Protein AF-A0A6N7AES0-F1 (afdb_monomer)

Sequence (160 aa):
MKKAITAFIFCLIVAVPGTGRAESKEESAYLRLVMDIFSNHIEAIELLTAKPGKYADNVVRHTNALANTAGLLDHAFPGDKNTSEKAVWPWRSEAEFNKRAHALQTATKELATTAQAWLDAHKQDPEHARRGHDRTAFMAALEHLKETCRACHGSARHWP

Secondary structure (DSSP, 8-state):
-PPP------------S-HHHHHHHHHHHHHHHHHHHHHHHHHHHHHHHTSTTTTHHHHHHHHHHHHHHHHGGGG----SS--SS----S-SSHHHHHHHHHHHHHHHHHHHHHHHHHHHHHHH-HHHHHTTGGGHHHHHHHHHHHHHHHHHHTT-TT--

Foldseek 3Di:
DDDDDDDDPPPPPPPDPDCLLVQLVVLQVVLLVLVVLLVVLLVVLVVQVVQFLPCLVVNLVSLVVNLVSLVVQLRSDSDPDDDVPPPVQVDDDPVRSVVLSVQLNVLSVQLNVLSVQLVVVCVVDVVVRSVPPSCPSNVVSSVSNVVSVCNRCPPVPPRD

Structure (mmCIF, N/CA/C/O backbone):
data_AF-A0A6N7AES0-F1
#
_entry.id   AF-A0A6N7AES0-F1
#
loop_
_atom_site.group_PDB
_atom_site.id
_atom_site.type_symbol
_atom_site.label_atom_id
_atom_site.label_alt_id
_atom_site.label_comp_id
_atom_site.label_asym_id
_atom_site.label_entity_id
_atom_site.label_seq_id
_atom_site.pdbx_PDB_ins_code
_atom_site.Cartn_x
_atom_site.Cartn_y
_atom_site.Cartn_z
_atom_site.occupancy
_atom_site.B_iso_or_equiv
_atom_site.auth_seq_id
_atom_site.auth_comp_id
_atom_site.auth_asym_id
_atom_site.auth_atom_id
_atom_site.pdbx_PDB_model_num
ATOM 1 N N . MET A 1 1 ? 44.816 -53.707 -0.159 1.00 43.59 1 MET A N 1
ATOM 2 C CA . MET A 1 1 ? 44.803 -52.982 -1.450 1.00 43.59 1 MET A CA 1
ATOM 3 C C . MET A 1 1 ? 43.830 -51.810 -1.337 1.00 43.59 1 MET A C 1
ATOM 5 O O . MET A 1 1 ? 42.635 -52.050 -1.249 1.00 43.59 1 MET A O 1
ATOM 9 N N . LYS A 1 2 ? 44.322 -50.568 -1.230 1.00 42.28 2 LYS A N 1
ATOM 10 C CA . LYS A 1 2 ? 43.491 -49.352 -1.123 1.00 42.28 2 LYS A CA 1
ATOM 11 C C . LYS A 1 2 ? 43.396 -48.712 -2.513 1.00 42.28 2 LYS A C 1
ATOM 13 O O . LYS A 1 2 ? 44.432 -48.394 -3.086 1.00 42.28 2 LYS A O 1
ATOM 18 N N . LYS A 1 3 ? 42.190 -48.580 -3.071 1.00 46.38 3 LYS A N 1
ATOM 19 C CA . LYS A 1 3 ? 41.957 -47.895 -4.354 1.00 46.38 3 LYS A CA 1
ATOM 20 C C . LYS A 1 3 ? 41.727 -46.407 -4.082 1.00 46.38 3 LYS A C 1
ATOM 22 O O . LYS A 1 3 ? 40.815 -46.063 -3.338 1.00 46.38 3 LYS A O 1
ATOM 27 N N . ALA A 1 4 ? 42.567 -45.554 -4.662 1.00 51.72 4 ALA A N 1
ATOM 28 C CA . ALA A 1 4 ? 42.357 -44.113 -4.705 1.00 51.72 4 ALA A CA 1
ATOM 29 C C . ALA A 1 4 ? 41.348 -43.798 -5.818 1.00 51.72 4 ALA A C 1
ATOM 31 O O . ALA A 1 4 ? 41.530 -44.231 -6.955 1.00 51.72 4 ALA A O 1
ATOM 32 N N . ILE A 1 5 ? 40.275 -43.086 -5.481 1.00 50.81 5 ILE A N 1
ATOM 33 C CA . ILE A 1 5 ? 39.307 -42.568 -6.449 1.00 50.81 5 ILE A CA 1
ATOM 34 C C . ILE A 1 5 ? 39.744 -41.143 -6.778 1.00 50.81 5 ILE A C 1
ATOM 36 O O . ILE A 1 5 ? 39.581 -40.226 -5.977 1.00 50.81 5 ILE A O 1
ATOM 40 N N . THR A 1 6 ? 40.350 -40.977 -7.948 1.00 54.16 6 THR A N 1
ATOM 41 C CA . THR A 1 6 ? 40.681 -39.675 -8.524 1.00 54.16 6 THR A CA 1
ATOM 42 C C . THR A 1 6 ? 39.406 -39.080 -9.113 1.00 54.16 6 THR A C 1
ATOM 44 O O . THR A 1 6 ? 38.946 -39.510 -10.168 1.00 54.16 6 THR A O 1
ATOM 47 N N . ALA A 1 7 ? 38.803 -38.115 -8.420 1.00 52.75 7 ALA A N 1
ATOM 48 C CA . ALA A 1 7 ? 37.678 -37.353 -8.945 1.00 52.75 7 ALA A CA 1
ATOM 49 C C . ALA A 1 7 ? 38.198 -36.268 -9.902 1.00 52.75 7 ALA A C 1
ATOM 51 O O . ALA A 1 7 ? 38.802 -35.285 -9.478 1.00 52.75 7 ALA A O 1
ATOM 52 N N . PHE A 1 8 ? 37.971 -36.462 -11.201 1.00 46.62 8 PHE A N 1
ATOM 53 C CA . PHE A 1 8 ? 38.113 -35.420 -12.215 1.00 46.62 8 PHE A CA 1
ATOM 54 C C . PHE A 1 8 ? 36.916 -34.469 -12.103 1.00 46.62 8 PHE A C 1
ATOM 56 O O . PHE A 1 8 ? 35.817 -34.785 -12.555 1.00 46.62 8 PHE A O 1
ATOM 63 N N . ILE A 1 9 ? 37.118 -33.307 -11.481 1.00 55.66 9 ILE A N 1
ATOM 64 C CA . ILE A 1 9 ? 36.143 -32.214 -11.515 1.00 55.66 9 ILE A CA 1
ATOM 65 C C . ILE A 1 9 ? 36.283 -31.530 -12.876 1.00 55.66 9 ILE A C 1
ATOM 67 O O . ILE A 1 9 ? 37.188 -30.733 -13.112 1.00 55.66 9 ILE A O 1
ATOM 71 N N . PHE A 1 10 ? 35.396 -31.901 -13.795 1.00 46.59 10 PHE A N 1
ATOM 72 C CA . PHE A 1 10 ? 35.227 -31.237 -15.080 1.00 46.59 10 PHE A CA 1
ATOM 73 C C . PHE A 1 10 ? 34.447 -29.936 -14.830 1.00 46.59 10 PHE A C 1
ATOM 75 O O . PHE A 1 10 ? 33.223 -29.948 -14.711 1.00 46.59 10 PHE A O 1
ATOM 82 N N . CYS A 1 11 ? 35.153 -28.810 -14.694 1.00 43.03 11 CYS A N 1
ATOM 83 C CA . CYS A 1 11 ? 34.536 -27.483 -14.730 1.00 43.03 11 CYS A CA 1
ATOM 84 C C . CYS A 1 11 ? 34.005 -27.227 -16.147 1.00 43.03 11 CYS A C 1
ATOM 86 O O . CYS A 1 11 ? 34.721 -26.728 -17.014 1.00 43.03 11 CYS A O 1
ATOM 88 N N . LEU A 1 12 ? 32.743 -27.587 -16.383 1.00 43.62 12 LEU A N 1
ATOM 89 C CA . LEU A 1 12 ? 31.983 -27.132 -17.540 1.00 43.62 12 LEU A CA 1
ATOM 90 C C . LEU A 1 12 ? 31.707 -25.633 -17.359 1.00 43.62 12 LEU A C 1
ATOM 92 O O . LEU A 1 12 ? 30.747 -25.228 -16.707 1.00 43.62 12 LEU A O 1
ATOM 96 N N . ILE A 1 13 ? 32.582 -24.802 -17.921 1.00 48.38 13 ILE A N 1
ATOM 97 C CA . ILE A 1 13 ? 32.305 -23.382 -18.132 1.00 48.38 13 ILE A CA 1
ATOM 98 C C . ILE A 1 13 ? 31.286 -23.314 -19.268 1.00 48.38 13 ILE A C 1
ATOM 100 O O . ILE A 1 13 ? 31.637 -23.344 -20.447 1.00 48.38 13 ILE A O 1
ATOM 104 N N . VAL A 1 14 ? 30.003 -23.271 -18.912 1.00 47.94 14 VAL A N 1
ATOM 105 C CA . VAL A 1 14 ? 28.939 -22.952 -19.861 1.00 47.94 14 VAL A CA 1
ATOM 106 C C . VAL A 1 14 ? 28.941 -21.437 -20.027 1.00 47.94 14 VAL A C 1
ATOM 108 O O . VAL A 1 14 ? 28.295 -20.706 -19.281 1.00 47.94 14 VAL A O 1
ATOM 111 N N . ALA A 1 15 ? 29.716 -20.949 -20.991 1.00 47.03 15 ALA A N 1
ATOM 112 C CA . ALA A 1 15 ? 29.531 -19.603 -21.508 1.00 47.03 15 ALA A CA 1
ATOM 113 C C . ALA A 1 15 ? 28.186 -19.585 -22.247 1.00 47.03 15 ALA A C 1
ATOM 115 O O . ALA A 1 15 ? 28.088 -20.112 -23.352 1.00 47.03 15 ALA A O 1
ATOM 116 N N . VAL A 1 16 ? 27.139 -19.046 -21.616 1.00 51.34 16 VAL A N 1
ATOM 117 C CA . VAL A 1 16 ? 25.833 -18.828 -22.254 1.00 51.34 16 VAL A CA 1
ATOM 118 C C . VAL A 1 16 ? 25.869 -17.456 -22.934 1.00 51.34 16 VAL A C 1
ATOM 120 O O . VAL A 1 16 ? 25.858 -16.440 -22.236 1.00 51.34 16 VAL A O 1
ATOM 123 N N . PRO A 1 17 ? 25.915 -17.366 -24.276 1.00 45.44 17 PRO A N 1
ATOM 124 C CA . PRO A 1 17 ? 25.770 -16.093 -24.953 1.00 45.44 17 PRO A CA 1
ATOM 125 C C . PRO A 1 17 ? 24.270 -15.795 -25.092 1.00 45.44 17 PRO A C 1
ATOM 127 O O . PRO A 1 17 ? 23.560 -16.510 -25.794 1.00 45.44 17 PRO A O 1
ATOM 130 N N . GLY A 1 18 ? 23.781 -14.740 -24.428 1.00 47.56 18 GLY A N 1
ATOM 131 C CA . GLY A 1 18 ? 22.453 -14.170 -24.713 1.00 47.56 18 GLY A CA 1
ATOM 132 C C . GLY A 1 18 ? 21.519 -13.899 -23.526 1.00 47.56 18 GLY A C 1
ATOM 133 O O . GLY A 1 18 ? 20.306 -13.999 -23.700 1.00 47.56 18 GLY A O 1
ATOM 134 N N . THR A 1 19 ? 22.021 -13.542 -22.340 1.00 51.53 19 THR A N 1
ATOM 135 C CA . THR A 1 19 ? 21.176 -13.380 -21.135 1.00 51.53 19 THR A CA 1
ATOM 136 C C . THR A 1 19 ? 20.270 -12.141 -21.152 1.00 51.53 19 THR A C 1
ATOM 138 O O . THR A 1 19 ? 19.179 -12.170 -20.592 1.00 51.53 19 THR A O 1
ATOM 141 N N . GLY A 1 20 ? 20.610 -11.098 -21.915 1.00 52.41 20 GLY A N 1
ATOM 142 C CA . GLY A 1 20 ? 19.893 -9.817 -21.847 1.00 52.41 20 GLY A CA 1
ATOM 143 C C . GLY A 1 20 ? 18.425 -9.804 -22.312 1.00 52.41 20 GLY A C 1
ATOM 144 O O . GLY A 1 20 ? 17.734 -8.828 -22.036 1.00 52.41 20 GLY A O 1
ATOM 145 N N . ARG A 1 21 ? 17.939 -10.831 -23.031 1.00 51.50 21 ARG A N 1
ATOM 146 C CA . ARG A 1 21 ? 16.518 -10.951 -23.442 1.00 51.50 21 ARG A CA 1
ATOM 147 C C . ARG A 1 21 ? 15.715 -11.883 -22.527 1.00 51.50 21 ARG A C 1
ATOM 149 O O . ARG A 1 21 ? 14.504 -11.708 -22.422 1.00 51.50 21 ARG A O 1
ATOM 156 N N . ALA A 1 22 ? 16.371 -12.848 -21.881 1.00 54.75 22 ALA A N 1
ATOM 157 C CA . ALA A 1 22 ? 15.750 -13.691 -20.859 1.00 54.75 22 ALA A CA 1
ATOM 158 C C . ALA A 1 22 ? 15.506 -12.880 -19.575 1.00 54.75 22 ALA A C 1
ATOM 160 O O . ALA A 1 22 ? 14.378 -12.863 -19.093 1.00 54.75 22 ALA A O 1
ATOM 161 N N . GLU A 1 23 ? 16.501 -12.091 -19.149 1.00 57.19 23 GLU A N 1
ATOM 162 C CA . GLU A 1 23 ? 16.436 -11.201 -17.976 1.00 57.19 23 GLU A CA 1
ATOM 163 C C . GLU A 1 23 ? 15.208 -10.268 -18.026 1.00 57.19 23 GLU A C 1
ATOM 165 O O . GLU A 1 23 ? 14.381 -10.285 -17.123 1.00 57.19 23 GLU A O 1
ATOM 170 N N . SER A 1 24 ? 14.972 -9.570 -19.147 1.00 68.50 24 SER A N 1
ATOM 171 C CA . SER A 1 24 ? 13.820 -8.647 -19.278 1.00 68.50 24 SER A CA 1
ATOM 172 C C . SER A 1 24 ? 12.437 -9.314 -19.159 1.00 68.50 24 SER A C 1
ATOM 174 O O . SER A 1 24 ? 11.461 -8.692 -18.727 1.00 68.50 24 SER A O 1
ATOM 176 N N . LYS A 1 25 ? 12.320 -10.593 -19.556 1.00 72.44 25 LYS A N 1
ATOM 177 C CA . LYS A 1 25 ? 11.064 -11.349 -19.425 1.00 72.44 25 LYS A CA 1
ATOM 178 C C . LYS A 1 25 ? 10.834 -11.776 -17.982 1.00 72.44 25 LYS A C 1
ATOM 180 O O . LYS A 1 25 ? 9.697 -11.736 -17.521 1.00 72.44 25 LYS A O 1
ATOM 185 N N . GLU A 1 26 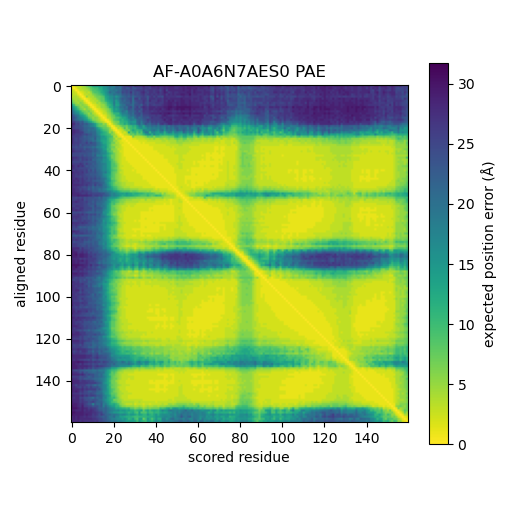? 11.900 -12.171 -17.296 1.00 81.06 26 GLU A N 1
ATOM 186 C CA . GLU A 1 26 ? 11.867 -12.536 -15.882 1.00 81.06 26 GLU A CA 1
ATOM 187 C C . GLU A 1 26 ? 11.540 -11.318 -15.014 1.00 81.06 26 GLU A C 1
ATOM 189 O O . GLU A 1 26 ? 10.653 -11.409 -14.172 1.00 81.06 26 GLU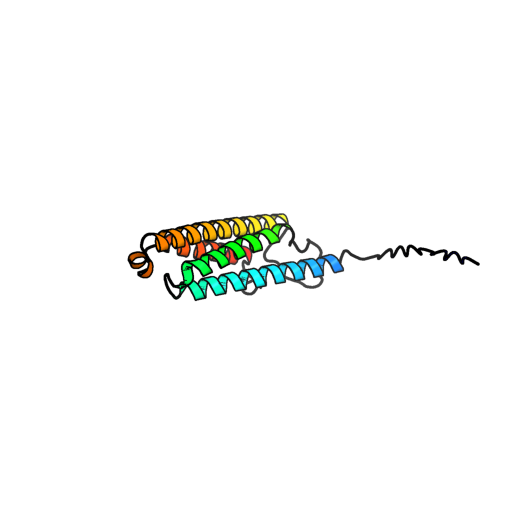 A O 1
ATOM 194 N N . GLU A 1 27 ? 12.136 -10.156 -15.289 1.00 82.31 27 GLU A N 1
ATOM 195 C CA . GLU A 1 27 ? 11.834 -8.895 -14.595 1.00 82.31 27 GLU A CA 1
ATOM 196 C C . GLU A 1 27 ? 10.379 -8.452 -14.815 1.00 82.31 27 GLU A C 1
ATOM 198 O O . GLU A 1 27 ? 9.678 -8.095 -13.869 1.00 82.31 27 GLU A O 1
ATOM 203 N N . SER A 1 28 ? 9.879 -8.541 -16.053 1.00 82.44 28 SER A N 1
ATOM 204 C CA . SER A 1 28 ? 8.476 -8.225 -16.361 1.00 82.44 28 SER A CA 1
ATOM 205 C C . SER A 1 28 ? 7.502 -9.175 -15.656 1.00 82.44 28 SER A C 1
ATOM 207 O O . SER A 1 28 ? 6.460 -8.742 -15.162 1.00 82.44 28 SER A O 1
ATOM 209 N N . ALA A 1 29 ? 7.816 -10.474 -15.618 1.00 84.31 29 ALA A N 1
ATOM 210 C CA . ALA A 1 29 ? 7.014 -11.467 -14.910 1.00 84.31 29 ALA A CA 1
ATOM 211 C C . ALA A 1 29 ? 7.059 -11.249 -13.391 1.00 84.31 29 ALA A C 1
ATOM 213 O O . ALA A 1 29 ? 6.027 -11.345 -12.728 1.00 84.31 29 ALA A O 1
ATOM 214 N N . TYR A 1 30 ? 8.229 -10.902 -12.856 1.00 87.44 30 TYR A N 1
ATOM 215 C CA . TYR A 1 30 ? 8.416 -10.566 -11.452 1.00 87.44 30 TYR A CA 1
ATOM 216 C C . TYR A 1 30 ? 7.596 -9.336 -11.055 1.00 87.44 30 TYR A C 1
ATOM 218 O O . TYR A 1 30 ? 6.848 -9.393 -10.082 1.00 87.44 30 TYR A O 1
ATOM 226 N N . LEU A 1 31 ? 7.648 -8.258 -11.843 1.00 87.94 31 LEU A N 1
ATOM 227 C CA . LEU A 1 31 ? 6.846 -7.062 -11.592 1.00 87.94 31 LEU A CA 1
ATOM 228 C C . LEU A 1 31 ? 5.343 -7.374 -11.587 1.00 87.94 31 LEU A C 1
ATOM 230 O O . LEU A 1 31 ? 4.637 -6.921 -10.689 1.00 87.94 31 LEU A O 1
ATOM 234 N N . ARG A 1 32 ? 4.849 -8.182 -12.538 1.00 87.38 32 ARG A N 1
ATOM 235 C CA . ARG A 1 32 ? 3.439 -8.619 -12.549 1.00 87.38 32 ARG A CA 1
ATOM 236 C C . ARG A 1 32 ? 3.073 -9.390 -11.283 1.00 87.38 32 ARG A C 1
ATOM 238 O O . ARG A 1 32 ? 2.069 -9.073 -10.666 1.00 87.38 32 ARG A O 1
ATOM 245 N N . LEU A 1 33 ? 3.917 -10.330 -10.852 1.00 91.38 33 LEU A N 1
ATOM 246 C CA . LEU A 1 33 ? 3.697 -11.082 -9.614 1.00 91.38 33 LEU A CA 1
ATOM 247 C C . LEU A 1 33 ? 3.614 -10.154 -8.390 1.00 91.38 33 LEU A C 1
ATOM 249 O O . LEU A 1 33 ? 2.740 -10.324 -7.541 1.00 91.38 33 LEU A O 1
ATOM 253 N N . VAL A 1 34 ? 4.516 -9.172 -8.295 1.00 92.69 34 VAL A N 1
ATOM 254 C CA . VAL A 1 34 ? 4.510 -8.182 -7.208 1.00 92.69 34 VAL A CA 1
ATOM 255 C C . VAL A 1 34 ? 3.205 -7.382 -7.218 1.00 92.69 34 VAL A C 1
ATOM 257 O O . VAL A 1 34 ? 2.589 -7.228 -6.163 1.00 92.69 34 VAL A O 1
ATOM 260 N N . MET A 1 35 ? 2.756 -6.921 -8.389 1.00 90.94 35 MET A N 1
ATOM 261 C CA . MET A 1 35 ? 1.510 -6.158 -8.522 1.00 90.94 35 MET A CA 1
ATOM 262 C C . MET A 1 35 ? 0.257 -7.000 -8.246 1.00 90.94 35 MET A C 1
ATOM 264 O O . MET A 1 35 ? -0.639 -6.525 -7.551 1.00 90.94 35 MET A O 1
ATOM 268 N N . ASP A 1 36 ? 0.224 -8.271 -8.651 1.00 92.00 36 ASP A N 1
ATOM 269 C CA . ASP A 1 36 ? -0.873 -9.191 -8.324 1.00 92.00 36 ASP A CA 1
ATOM 270 C C . ASP A 1 36 ? -1.004 -9.380 -6.801 1.00 92.00 36 ASP A C 1
ATOM 272 O O . ASP A 1 36 ? -2.096 -9.302 -6.234 1.00 92.00 36 ASP A O 1
ATOM 276 N N . ILE A 1 37 ? 0.117 -9.590 -6.098 1.00 95.25 37 ILE A N 1
ATOM 277 C CA . ILE A 1 37 ? 0.138 -9.683 -4.627 1.00 95.25 37 ILE A CA 1
ATOM 278 C C . ILE A 1 37 ? -0.348 -8.369 -4.002 1.00 95.25 37 ILE A C 1
ATOM 280 O O . ILE A 1 37 ? -1.145 -8.382 -3.059 1.00 95.25 37 ILE A O 1
ATOM 284 N N . PHE A 1 38 ? 0.109 -7.239 -4.539 1.00 94.56 38 PHE A N 1
ATOM 285 C CA . PHE A 1 38 ? -0.279 -5.908 -4.087 1.00 94.56 38 PHE A CA 1
ATOM 286 C C . PHE A 1 38 ? -1.793 -5.681 -4.211 1.00 94.56 38 PHE A C 1
ATOM 288 O O . PHE A 1 38 ? -2.449 -5.278 -3.248 1.00 94.56 38 PHE A O 1
ATOM 295 N N . SER A 1 39 ? -2.358 -6.003 -5.375 1.00 93.56 39 SER A N 1
ATOM 296 C CA . SER A 1 39 ? -3.784 -5.879 -5.682 1.00 93.56 39 SER A CA 1
ATOM 297 C C . SER A 1 39 ? -4.644 -6.740 -4.753 1.00 93.56 39 SER A C 1
ATOM 299 O O . SER A 1 39 ? -5.582 -6.239 -4.130 1.00 93.56 39 SER A O 1
ATOM 301 N N . ASN A 1 40 ? -4.246 -7.998 -4.532 1.00 96.31 40 ASN A N 1
ATOM 302 C CA . ASN A 1 40 ? -4.937 -8.911 -3.617 1.00 96.31 40 ASN A CA 1
ATOM 303 C C . ASN A 1 40 ? -4.997 -8.375 -2.174 1.00 96.31 40 ASN A C 1
ATOM 305 O O . ASN A 1 40 ? -5.984 -8.573 -1.462 1.00 96.31 40 ASN A O 1
ATOM 309 N N . HIS A 1 41 ? -3.947 -7.689 -1.711 1.00 97.81 41 HIS A N 1
ATOM 310 C CA . HIS A 1 41 ? -3.963 -7.048 -0.396 1.00 97.81 41 HIS A CA 1
ATOM 311 C C . HIS A 1 41 ? -4.917 -5.852 -0.334 1.00 97.81 41 HIS A C 1
ATOM 313 O O . HIS A 1 41 ? -5.600 -5.698 0.680 1.00 97.81 41 HIS A O 1
ATOM 319 N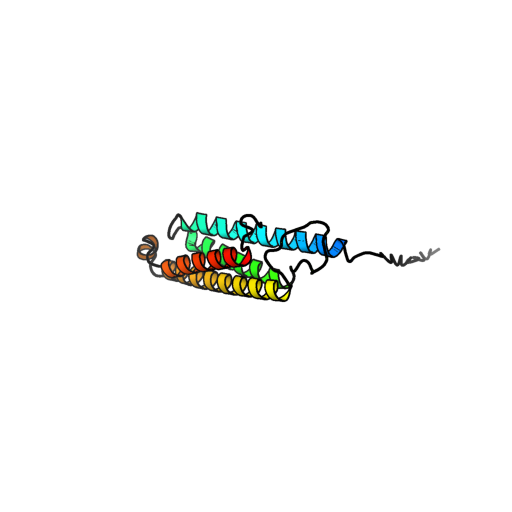 N . ILE A 1 42 ? -5.016 -5.043 -1.394 1.00 96.44 42 ILE A N 1
ATOM 320 C CA . ILE A 1 42 ? -6.002 -3.954 -1.464 1.00 96.44 42 ILE A CA 1
ATOM 321 C C . ILE A 1 42 ? -7.426 -4.513 -1.425 1.00 96.44 42 ILE A C 1
ATOM 323 O O . ILE A 1 42 ? -8.219 -4.060 -0.601 1.00 96.44 42 ILE A O 1
ATOM 327 N N . GLU A 1 43 ? -7.738 -5.521 -2.243 1.00 95.94 43 GLU A N 1
ATOM 328 C CA . GLU A 1 43 ? -9.066 -6.149 -2.262 1.00 95.94 43 GLU A CA 1
ATOM 329 C C . GLU A 1 43 ? -9.439 -6.698 -0.875 1.00 95.94 43 GLU A C 1
ATOM 331 O O . GLU A 1 43 ? -10.528 -6.439 -0.356 1.00 95.94 43 GLU A O 1
ATOM 336 N N . ALA A 1 44 ? -8.504 -7.388 -0.211 1.00 97.12 44 ALA A N 1
ATOM 337 C CA . ALA A 1 44 ? -8.709 -7.864 1.153 1.00 97.12 44 ALA A CA 1
ATOM 338 C C . ALA A 1 44 ? -9.003 -6.711 2.128 1.00 97.12 44 ALA A C 1
ATOM 340 O O . ALA A 1 44 ? -9.927 -6.810 2.936 1.00 97.12 44 ALA A O 1
ATOM 341 N N . ILE A 1 45 ? -8.268 -5.598 2.051 1.00 97.00 45 ILE A N 1
ATOM 342 C CA . ILE A 1 45 ? -8.511 -4.415 2.891 1.00 97.00 45 ILE A CA 1
ATOM 343 C C . ILE A 1 45 ? -9.916 -3.848 2.645 1.00 97.00 45 ILE A C 1
ATOM 345 O O . ILE A 1 45 ? -10.637 -3.554 3.603 1.00 97.00 45 ILE A O 1
ATOM 349 N N . GLU A 1 46 ? -10.350 -3.726 1.393 1.00 95.06 46 GLU A N 1
ATOM 350 C CA . GLU A 1 46 ? -11.694 -3.242 1.053 1.00 95.06 46 GLU A CA 1
ATOM 351 C C . GLU A 1 46 ? -12.791 -4.152 1.623 1.00 95.06 46 GLU A C 1
ATOM 353 O O . GLU A 1 46 ? -13.729 -3.681 2.274 1.00 95.06 46 GLU A O 1
ATOM 358 N N . LEU A 1 47 ? -12.636 -5.469 1.477 1.00 95.25 47 LEU A N 1
ATOM 359 C CA . LEU A 1 47 ? -13.572 -6.450 2.029 1.00 95.25 47 LEU A CA 1
ATOM 360 C C . LEU A 1 47 ? -13.635 -6.398 3.562 1.00 95.25 47 LEU A C 1
ATOM 362 O O . LEU A 1 47 ? -14.718 -6.454 4.153 1.00 95.25 47 LEU A O 1
ATOM 366 N N . LEU A 1 48 ? -12.488 -6.278 4.231 1.00 94.00 48 LEU A N 1
ATOM 367 C CA . LEU A 1 48 ? -12.415 -6.243 5.694 1.00 94.00 48 LEU A CA 1
ATOM 368 C C . LEU A 1 48 ? -12.971 -4.933 6.260 1.00 94.00 48 LEU A C 1
ATOM 370 O O . LEU A 1 48 ? -13.608 -4.930 7.316 1.00 94.00 48 LEU A O 1
ATOM 374 N N . THR A 1 49 ? -12.798 -3.827 5.540 1.00 92.19 49 THR A N 1
ATOM 375 C CA . THR A 1 49 ? -13.307 -2.510 5.942 1.00 92.19 49 THR A CA 1
ATOM 376 C C . THR A 1 49 ? -14.810 -2.357 5.706 1.00 92.19 49 THR A C 1
ATOM 378 O O . THR A 1 49 ? -15.434 -1.493 6.325 1.00 92.19 49 THR A O 1
ATOM 381 N N . ALA A 1 50 ? -15.452 -3.244 4.940 1.00 90.00 50 ALA A N 1
ATOM 382 C CA . ALA A 1 50 ? -16.912 -3.294 4.836 1.00 90.00 50 ALA A CA 1
ATOM 383 C C . ALA A 1 50 ? -17.612 -3.626 6.172 1.00 90.00 50 ALA A C 1
ATOM 385 O O . ALA A 1 50 ? -18.789 -3.310 6.345 1.00 90.00 50 ALA A O 1
ATOM 386 N N . LYS A 1 51 ? -16.908 -4.237 7.139 1.00 85.62 51 LYS A N 1
ATOM 387 C CA . LYS A 1 51 ? -17.421 -4.510 8.495 1.00 85.62 51 LYS A CA 1
ATOM 388 C C . LYS A 1 51 ? -16.613 -3.718 9.528 1.00 85.62 51 LYS A C 1
ATOM 390 O O . LYS A 1 51 ? -15.574 -4.210 9.973 1.00 85.62 51 LYS A O 1
ATOM 395 N N . PRO A 1 52 ? -17.068 -2.511 9.924 1.00 78.50 52 PRO A N 1
ATOM 396 C CA . PRO A 1 52 ? -16.328 -1.649 10.839 1.00 78.50 52 PRO A CA 1
ATOM 397 C C . PRO A 1 52 ? -15.916 -2.386 12.117 1.00 78.50 52 PRO A C 1
ATOM 399 O O . PRO A 1 52 ? -16.733 -3.033 12.770 1.00 78.50 52 PRO A O 1
ATOM 402 N N . GLY A 1 53 ? -14.625 -2.328 12.441 1.00 73.31 53 GLY A N 1
ATOM 403 C CA . GLY A 1 53 ? -14.071 -2.780 13.716 1.00 73.31 53 GLY A CA 1
ATOM 404 C C . GLY A 1 53 ? -13.899 -4.280 13.913 1.00 73.31 53 GLY A C 1
ATOM 405 O O . GLY A 1 53 ? -12.982 -4.705 14.610 1.00 73.31 53 GLY A O 1
ATOM 406 N N . LYS A 1 54 ? -14.702 -5.106 13.236 1.00 85.88 54 LYS A N 1
ATOM 407 C CA . LYS A 1 54 ? -14.632 -6.569 13.370 1.00 85.88 54 LYS A CA 1
ATOM 408 C C . LYS A 1 54 ? -13.262 -7.139 12.987 1.00 85.88 54 LYS A C 1
ATOM 410 O O . LYS A 1 54 ? -12.837 -8.139 13.558 1.00 85.88 54 LYS A O 1
ATOM 415 N N . TYR A 1 55 ? -12.597 -6.517 12.017 1.00 90.56 55 TYR A N 1
ATOM 416 C CA . TYR A 1 55 ? -11.372 -7.033 11.413 1.00 90.56 55 TYR A CA 1
ATOM 417 C C . TYR A 1 55 ? -10.203 -6.041 11.454 1.00 90.56 55 TYR A C 1
ATOM 419 O O . TYR A 1 55 ? -9.325 -6.105 10.598 1.00 90.56 55 TYR A O 1
ATOM 427 N N . ALA A 1 56 ? -10.178 -5.121 12.425 1.00 90.44 56 ALA A N 1
ATOM 428 C CA . ALA A 1 56 ? -9.130 -4.097 12.510 1.00 90.44 56 ALA A CA 1
ATOM 429 C C . ALA A 1 56 ? -7.707 -4.700 12.567 1.00 90.44 56 ALA A C 1
ATOM 431 O O . ALA A 1 56 ? -6.817 -4.218 11.873 1.00 90.44 56 ALA A O 1
ATOM 432 N N . ASP A 1 57 ? -7.501 -5.805 13.299 1.00 94.69 57 ASP A N 1
ATOM 433 C CA . ASP A 1 57 ? -6.201 -6.504 13.345 1.00 94.69 57 ASP A CA 1
ATOM 434 C C . ASP A 1 57 ? -5.793 -7.062 11.970 1.00 94.69 57 ASP A C 1
ATOM 436 O O . ASP A 1 57 ? -4.660 -6.882 11.527 1.00 94.69 57 ASP A O 1
ATOM 440 N N . ASN A 1 58 ? -6.729 -7.685 11.245 1.00 96.88 58 ASN A N 1
ATOM 441 C CA . ASN A 1 58 ? -6.471 -8.181 9.893 1.00 96.88 58 ASN A CA 1
ATOM 442 C C . ASN A 1 58 ? -6.157 -7.038 8.923 1.00 96.88 58 ASN A C 1
ATOM 444 O O . ASN A 1 58 ? -5.261 -7.192 8.097 1.00 96.88 58 ASN A O 1
ATOM 448 N N . VAL A 1 59 ? -6.851 -5.898 9.032 1.00 96.50 59 VAL A N 1
ATOM 449 C CA . VAL A 1 59 ? -6.548 -4.715 8.212 1.00 96.50 59 VAL A CA 1
ATOM 450 C C . VAL A 1 59 ? -5.101 -4.280 8.433 1.00 96.50 59 VAL A C 1
ATOM 452 O O . VAL A 1 59 ? -4.378 -4.152 7.452 1.00 96.50 59 VAL A O 1
ATOM 455 N N . VAL A 1 60 ? -4.640 -4.172 9.686 1.00 97.69 60 VAL A N 1
ATOM 456 C CA . VAL A 1 60 ? -3.238 -3.832 9.999 1.00 97.69 60 VAL A CA 1
ATOM 457 C C . VAL A 1 60 ? -2.250 -4.821 9.371 1.00 97.69 60 VAL A C 1
ATOM 459 O O . VAL A 1 60 ? -1.246 -4.418 8.780 1.00 97.69 60 VAL A O 1
ATOM 462 N N . ARG A 1 61 ? -2.526 -6.128 9.454 1.00 98.38 61 ARG A N 1
ATOM 463 C CA . ARG A 1 61 ? -1.667 -7.150 8.828 1.00 98.38 61 ARG A CA 1
ATOM 464 C C . ARG A 1 61 ? -1.571 -6.958 7.317 1.00 98.38 61 ARG A C 1
ATOM 466 O O . ARG A 1 61 ? -0.471 -7.021 6.774 1.00 98.38 61 ARG A O 1
ATOM 473 N N . HIS A 1 62 ? -2.694 -6.694 6.651 1.00 98.44 62 HIS A N 1
ATOM 474 C CA . HIS A 1 62 ? -2.715 -6.474 5.208 1.00 98.44 62 HIS A CA 1
ATOM 475 C C . HIS A 1 62 ? -2.036 -5.166 4.801 1.00 98.44 62 HIS A C 1
ATOM 477 O O . HIS A 1 62 ? -1.304 -5.163 3.818 1.00 98.44 62 HIS A O 1
ATOM 483 N N . THR A 1 63 ? -2.196 -4.079 5.556 1.00 98.44 63 THR A N 1
ATOM 484 C CA . THR A 1 63 ? -1.509 -2.815 5.250 1.00 98.44 63 THR A CA 1
ATOM 485 C C . THR A 1 63 ? 0.001 -2.917 5.447 1.00 98.44 63 THR A C 1
ATOM 487 O O . THR A 1 63 ? 0.758 -2.380 4.644 1.00 98.44 63 THR A O 1
ATOM 490 N N . ASN A 1 64 ? 0.458 -3.661 6.461 1.00 98.31 64 ASN A N 1
ATOM 491 C CA . ASN A 1 64 ? 1.883 -3.941 6.654 1.00 98.31 64 ASN A CA 1
ATOM 492 C C . ASN A 1 64 ? 2.445 -4.815 5.526 1.00 98.31 64 ASN A C 1
ATOM 494 O O . ASN A 1 64 ? 3.529 -4.539 5.014 1.00 98.31 64 ASN A O 1
ATOM 498 N N . ALA A 1 65 ? 1.705 -5.849 5.114 1.00 98.12 65 ALA A N 1
ATOM 499 C CA . ALA A 1 65 ? 2.087 -6.679 3.977 1.00 98.12 65 ALA A CA 1
ATOM 500 C C . ALA A 1 65 ? 2.184 -5.843 2.693 1.00 98.12 65 ALA A C 1
ATOM 502 O O . ALA A 1 65 ? 3.187 -5.922 1.994 1.00 98.12 65 ALA A O 1
ATOM 503 N N . LEU A 1 66 ? 1.214 -4.960 2.451 1.00 97.38 66 LEU A N 1
ATOM 504 C CA . LEU A 1 66 ? 1.203 -4.049 1.312 1.00 97.38 66 LEU A CA 1
ATOM 505 C C . LEU A 1 66 ? 2.419 -3.107 1.292 1.00 97.38 66 LEU A C 1
ATOM 507 O O . LEU A 1 66 ? 3.037 -2.929 0.245 1.00 97.38 66 LEU A O 1
ATOM 511 N N . ALA A 1 67 ? 2.796 -2.542 2.444 1.00 97.38 67 ALA A N 1
ATOM 512 C CA . ALA A 1 67 ? 3.990 -1.704 2.567 1.00 97.38 67 ALA A CA 1
ATOM 513 C C . ALA A 1 67 ? 5.284 -2.485 2.272 1.00 97.38 67 ALA A C 1
ATOM 515 O O . ALA A 1 67 ? 6.173 -1.969 1.593 1.00 97.38 67 ALA A O 1
ATOM 516 N N . ASN A 1 68 ? 5.373 -3.742 2.718 1.00 96.31 68 ASN A N 1
ATOM 517 C CA . ASN A 1 68 ? 6.500 -4.618 2.389 1.00 96.31 68 ASN A CA 1
ATOM 518 C C . ASN A 1 68 ? 6.533 -4.960 0.892 1.00 96.31 68 ASN A C 1
ATOM 520 O O . ASN A 1 68 ? 7.595 -4.889 0.278 1.00 96.31 68 ASN A O 1
ATOM 524 N N . THR A 1 69 ? 5.382 -5.271 0.288 1.00 95.94 69 THR A N 1
ATOM 525 C CA . THR A 1 69 ? 5.265 -5.539 -1.153 1.00 95.94 69 THR A CA 1
ATOM 526 C C . THR A 1 69 ? 5.663 -4.319 -1.984 1.00 95.94 69 THR A C 1
ATOM 528 O O . THR A 1 69 ? 6.392 -4.471 -2.958 1.00 95.94 69 THR A O 1
ATOM 531 N N . ALA A 1 70 ? 5.276 -3.102 -1.580 1.00 95.44 70 ALA A N 1
ATOM 532 C CA . ALA A 1 70 ? 5.711 -1.868 -2.246 1.00 95.44 70 ALA A CA 1
ATOM 533 C C . ALA A 1 70 ? 7.240 -1.696 -2.233 1.00 95.44 70 ALA A C 1
ATOM 535 O O . ALA A 1 70 ? 7.816 -1.154 -3.177 1.00 95.44 70 ALA A O 1
ATOM 536 N N . GLY A 1 71 ? 7.907 -2.162 -1.173 1.00 93.81 71 GLY A N 1
ATOM 537 C CA . GLY A 1 71 ? 9.368 -2.160 -1.071 1.00 93.81 71 GLY A CA 1
ATOM 538 C C . GLY A 1 71 ? 10.059 -3.056 -2.104 1.00 93.81 71 GLY A C 1
ATOM 539 O O . GLY A 1 71 ? 11.199 -2.797 -2.467 1.00 93.81 71 GLY A O 1
ATOM 540 N N . LEU A 1 72 ? 9.371 -4.068 -2.644 1.00 93.69 72 LEU A N 1
ATOM 541 C CA . LEU A 1 72 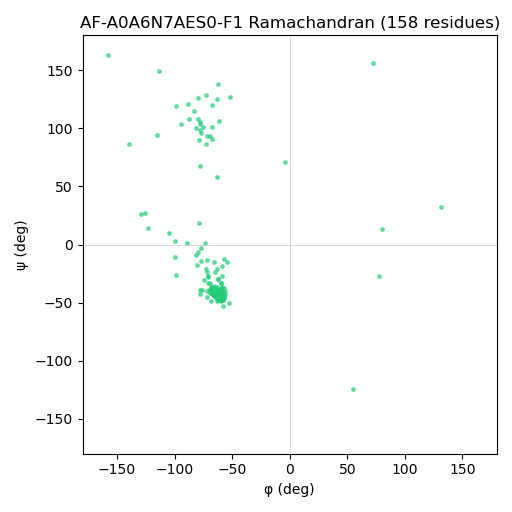? 9.930 -4.952 -3.675 1.00 93.69 72 LEU A CA 1
ATOM 542 C C . LEU A 1 72 ? 10.077 -4.269 -5.044 1.00 93.69 72 LEU A C 1
ATOM 544 O O . LEU A 1 72 ? 10.750 -4.809 -5.923 1.00 93.69 72 LEU A O 1
ATOM 548 N N . LEU A 1 73 ? 9.461 -3.097 -5.232 1.00 90.44 73 LEU A N 1
ATOM 549 C CA . LEU A 1 73 ? 9.478 -2.373 -6.502 1.00 90.44 73 LEU A CA 1
ATOM 550 C C . LEU A 1 73 ? 10.833 -1.733 -6.822 1.00 90.44 73 LEU A C 1
ATOM 552 O O . LEU A 1 73 ? 11.107 -1.518 -7.998 1.00 90.44 73 LEU A O 1
ATOM 556 N N . ASP A 1 74 ? 11.700 -1.502 -5.831 1.00 84.44 74 ASP A N 1
ATOM 557 C CA . ASP A 1 74 ? 13.021 -0.870 -6.023 1.00 84.44 74 ASP A CA 1
ATOM 558 C C . ASP A 1 74 ? 13.936 -1.646 -6.992 1.00 84.44 74 ASP A C 1
ATOM 560 O O . ASP A 1 74 ? 14.898 -1.099 -7.529 1.00 84.44 74 ASP A O 1
ATOM 564 N N . HIS A 1 75 ? 13.637 -2.926 -7.232 1.00 79.31 75 HIS A N 1
ATOM 565 C CA . HIS A 1 75 ? 14.404 -3.816 -8.108 1.00 79.31 75 HIS A CA 1
ATOM 566 C C . HIS A 1 75 ? 13.556 -4.429 -9.230 1.00 79.31 75 HIS A C 1
ATOM 568 O O . HIS A 1 75 ? 13.967 -5.405 -9.848 1.00 79.31 75 HIS A O 1
ATOM 574 N N . ALA A 1 76 ? 12.355 -3.895 -9.471 1.00 83.12 76 ALA A N 1
ATOM 575 C CA . ALA A 1 76 ? 11.376 -4.495 -10.377 1.00 83.12 76 ALA A CA 1
ATOM 576 C C . ALA A 1 76 ? 11.246 -3.764 -11.724 1.00 83.12 76 ALA A C 1
ATOM 578 O O . ALA A 1 76 ? 10.317 -4.049 -12.479 1.00 83.12 76 ALA A O 1
ATOM 579 N N . PHE A 1 77 ? 12.132 -2.811 -12.033 1.00 85.06 77 PHE A N 1
ATOM 580 C CA . PHE A 1 77 ? 12.099 -2.123 -13.320 1.00 85.06 77 PHE A CA 1
ATOM 581 C C . PHE A 1 77 ? 12.465 -3.101 -14.455 1.00 85.06 77 PHE A C 1
ATOM 583 O O . PHE A 1 77 ? 13.580 -3.613 -14.457 1.00 85.06 77 PHE A O 1
ATOM 590 N N . PRO A 1 78 ? 11.585 -3.339 -15.447 1.00 75.44 78 PRO A N 1
ATOM 591 C CA . PRO A 1 78 ? 11.790 -4.365 -16.479 1.00 75.44 78 PRO A CA 1
ATOM 592 C C . PRO A 1 78 ? 12.767 -3.970 -17.609 1.00 75.44 78 PRO A C 1
ATOM 594 O O . PRO A 1 78 ? 12.749 -4.561 -18.692 1.00 75.44 78 PRO A O 1
ATOM 597 N N . GLY A 1 79 ? 13.604 -2.953 -17.374 1.00 69.50 79 GLY A N 1
ATOM 598 C CA . GLY A 1 79 ? 14.575 -2.416 -18.326 1.00 69.50 79 GLY A CA 1
ATOM 599 C C . GLY A 1 79 ? 13.972 -1.598 -19.483 1.00 69.50 79 GLY A C 1
ATOM 600 O O . GLY A 1 79 ? 12.837 -1.794 -19.907 1.00 69.50 79 GLY A O 1
ATOM 601 N N . ASP A 1 80 ? 14.779 -0.710 -20.077 1.00 60.53 80 ASP A N 1
ATOM 602 C CA . ASP A 1 80 ? 14.432 0.086 -21.280 1.00 60.53 80 ASP A CA 1
ATOM 603 C C . ASP A 1 80 ? 14.421 -0.743 -22.584 1.00 60.53 80 ASP A C 1
ATOM 605 O O . ASP A 1 80 ? 14.248 -0.231 -23.697 1.00 60.53 80 ASP A O 1
ATOM 609 N N . LYS A 1 81 ? 14.685 -2.049 -22.489 1.00 53.44 81 LYS A N 1
ATOM 610 C CA . LYS A 1 81 ? 14.977 -2.878 -23.654 1.00 53.44 81 LYS A CA 1
ATOM 611 C C . LYS A 1 81 ? 13.680 -3.274 -24.327 1.00 53.44 81 LYS A C 1
ATOM 613 O O . LYS A 1 81 ? 13.058 -4.225 -23.885 1.00 53.44 81 LYS A O 1
ATOM 618 N N . ASN A 1 82 ? 13.353 -2.568 -25.412 1.00 49.66 82 ASN A N 1
ATOM 619 C CA . ASN A 1 82 ? 12.565 -2.979 -26.585 1.00 49.66 82 ASN A CA 1
ATOM 620 C C . ASN A 1 82 ? 12.141 -4.465 -26.559 1.00 49.66 82 ASN A C 1
ATOM 622 O O . ASN A 1 82 ? 12.649 -5.306 -27.311 1.00 49.66 82 ASN A O 1
ATOM 626 N N . THR A 1 83 ? 11.216 -4.819 -25.670 1.00 52.66 83 THR A N 1
ATOM 627 C CA . THR A 1 83 ? 10.612 -6.133 -25.693 1.00 52.66 83 THR A CA 1
ATOM 628 C C . THR A 1 83 ? 9.695 -6.085 -26.905 1.00 52.66 83 THR A C 1
ATOM 630 O O . THR A 1 83 ? 8.925 -5.155 -27.123 1.00 52.66 83 THR A O 1
ATOM 633 N N . SER A 1 84 ? 9.820 -7.072 -27.786 1.00 51.03 84 SER A N 1
ATOM 634 C CA . SER A 1 84 ? 8.923 -7.227 -28.938 1.00 51.03 84 SER A CA 1
ATOM 635 C C . SER A 1 84 ? 7.446 -7.341 -28.521 1.00 51.03 84 SER A C 1
ATOM 637 O O . SER A 1 84 ? 6.552 -7.249 -29.359 1.00 51.03 84 SER A O 1
ATOM 639 N N . GLU A 1 85 ? 7.193 -7.546 -27.228 1.00 52.38 85 GLU A N 1
ATOM 640 C CA . GLU A 1 85 ? 5.923 -7.275 -26.577 1.00 52.38 85 GLU A CA 1
ATOM 641 C C . GLU A 1 85 ? 5.823 -5.767 -26.342 1.00 52.38 85 GLU A C 1
ATOM 643 O O . GLU A 1 85 ? 6.472 -5.236 -25.451 1.00 52.38 85 GLU A O 1
ATOM 648 N N . LYS A 1 86 ? 4.996 -5.071 -27.130 1.00 50.09 86 LYS A N 1
ATOM 649 C CA . LYS A 1 86 ? 4.570 -3.687 -26.867 1.00 50.09 86 LYS A CA 1
ATOM 650 C C . LYS A 1 86 ? 3.756 -3.607 -25.561 1.00 50.09 86 LYS A C 1
ATOM 652 O O . LYS A 1 86 ? 2.590 -3.220 -25.580 1.00 50.09 86 LYS A O 1
ATOM 657 N N . ALA A 1 87 ? 4.327 -4.022 -24.436 1.00 57.22 87 ALA A N 1
ATOM 658 C CA . ALA A 1 87 ? 3.815 -3.705 -23.123 1.00 57.22 87 ALA A CA 1
ATOM 659 C C . ALA A 1 87 ? 3.874 -2.182 -23.016 1.00 57.22 87 ALA A C 1
ATOM 661 O O . ALA A 1 87 ? 4.949 -1.585 -22.969 1.00 57.22 87 ALA A O 1
ATOM 662 N N . VAL A 1 88 ? 2.708 -1.545 -23.098 1.00 68.25 88 VAL A N 1
ATOM 663 C CA . VAL A 1 88 ? 2.589 -0.109 -22.869 1.00 68.25 88 VAL A CA 1
ATOM 664 C C . VAL A 1 88 ? 2.756 0.087 -21.371 1.00 68.25 88 VAL A C 1
ATOM 666 O O . VAL A 1 88 ? 1.784 0.067 -20.619 1.00 68.25 88 VAL A O 1
ATOM 669 N N . TRP A 1 89 ? 4.009 0.208 -20.942 1.00 77.00 89 TRP A N 1
ATOM 670 C CA . TRP A 1 89 ? 4.328 0.606 -19.585 1.00 77.00 89 TRP A CA 1
ATOM 671 C C . TRP A 1 89 ? 3.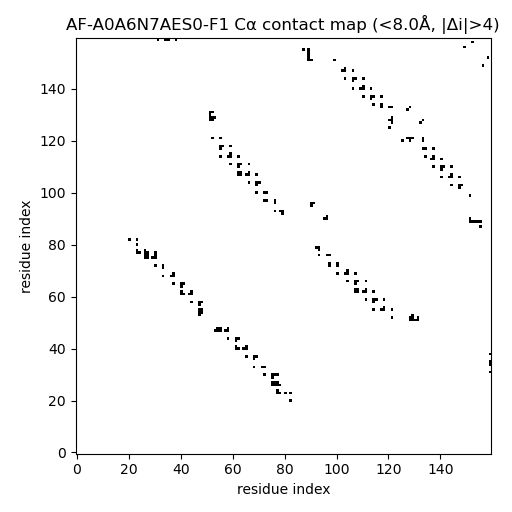787 2.022 -19.358 1.00 77.00 89 TRP A C 1
ATOM 673 O O . TRP A 1 89 ? 3.909 2.880 -20.241 1.00 77.00 89 TRP A O 1
ATOM 683 N N . PRO A 1 90 ? 3.176 2.305 -18.200 1.00 79.06 90 PRO A N 1
ATOM 684 C CA . PRO A 1 90 ? 2.629 3.629 -17.931 1.00 79.06 90 PRO A CA 1
ATOM 685 C C . PRO A 1 90 ? 3.711 4.662 -17.561 1.00 79.06 90 PRO A C 1
ATOM 687 O O . PRO A 1 90 ? 3.406 5.844 -17.399 1.00 79.06 90 PRO A O 1
ATOM 690 N N . TRP A 1 91 ? 4.973 4.234 -17.478 1.00 83.75 91 TRP A N 1
ATOM 691 C CA . TRP A 1 91 ? 6.166 5.056 -17.282 1.00 83.75 91 TRP A CA 1
ATOM 692 C C . TRP A 1 91 ? 7.067 5.028 -18.524 1.00 83.75 91 TRP A C 1
ATOM 694 O O . TRP A 1 91 ? 7.116 4.041 -19.256 1.00 83.75 91 TRP A O 1
ATOM 704 N N . ARG A 1 92 ? 7.795 6.124 -18.761 1.00 82.62 92 ARG A N 1
ATOM 705 C CA . ARG A 1 92 ? 8.655 6.319 -19.942 1.00 82.62 92 ARG A CA 1
ATOM 706 C C . ARG A 1 92 ? 10.136 6.060 -19.682 1.00 82.62 92 ARG A C 1
ATOM 708 O O . ARG A 1 92 ? 10.914 6.068 -20.630 1.00 82.62 92 ARG A O 1
ATOM 715 N N . SER A 1 93 ? 10.529 5.917 -18.420 1.00 85.19 93 SER A N 1
ATOM 716 C CA . SER A 1 93 ? 11.913 5.693 -18.007 1.00 85.19 93 SER A CA 1
ATOM 717 C C . SER A 1 93 ? 11.982 5.046 -16.627 1.00 85.19 93 SER A C 1
ATOM 719 O O . SER A 1 93 ? 11.030 5.127 -15.845 1.00 85.19 93 SER A O 1
ATOM 721 N N . GLU A 1 94 ? 13.139 4.476 -16.300 1.00 87.12 94 GLU A N 1
ATOM 722 C CA . GLU A 1 94 ? 13.454 3.970 -14.959 1.00 87.12 94 GLU A CA 1
ATOM 723 C C . GLU A 1 94 ? 13.297 5.050 -13.881 1.00 87.12 94 GLU A C 1
ATOM 725 O O . GLU A 1 94 ? 12.704 4.818 -12.832 1.00 87.12 94 GLU A O 1
ATOM 730 N N . ALA A 1 95 ? 13.757 6.273 -14.156 1.00 89.94 95 ALA A N 1
ATOM 731 C CA . ALA A 1 95 ? 13.621 7.387 -13.222 1.00 89.94 95 ALA A CA 1
ATOM 732 C C . ALA A 1 95 ? 12.147 7.719 -12.926 1.00 89.94 95 ALA A C 1
ATOM 734 O O . ALA A 1 95 ? 11.789 8.029 -11.787 1.00 89.94 95 ALA A O 1
ATOM 735 N N . GLU A 1 96 ? 11.279 7.648 -13.941 1.00 88.56 96 GLU A N 1
ATOM 736 C CA . GLU A 1 96 ? 9.841 7.832 -13.757 1.00 88.56 96 GLU A CA 1
ATOM 737 C C . GLU A 1 96 ? 9.221 6.670 -12.968 1.00 88.56 96 GLU A C 1
ATOM 739 O O . GLU A 1 96 ? 8.414 6.917 -12.069 1.00 88.56 96 GLU A O 1
ATOM 744 N N . PHE A 1 97 ? 9.618 5.428 -13.261 1.00 89.81 97 PHE A N 1
ATOM 745 C CA . PHE A 1 97 ? 9.198 4.247 -12.507 1.00 89.81 97 PHE A CA 1
ATOM 746 C C . PHE A 1 97 ? 9.585 4.360 -11.027 1.00 89.81 97 PHE A C 1
ATOM 748 O O . PHE A 1 97 ? 8.705 4.312 -10.172 1.00 89.81 97 PHE A O 1
ATOM 755 N N . ASN A 1 98 ? 10.856 4.632 -10.721 1.00 92.06 98 ASN A N 1
ATOM 756 C CA . ASN A 1 98 ? 11.360 4.757 -9.349 1.00 92.06 98 ASN A CA 1
ATOM 757 C C . ASN A 1 98 ? 10.650 5.881 -8.585 1.00 92.06 98 ASN A C 1
ATOM 759 O O . ASN A 1 98 ? 10.248 5.708 -7.435 1.00 92.06 98 ASN A O 1
ATOM 763 N N . LYS A 1 99 ? 10.402 7.026 -9.237 1.00 93.31 99 LYS A N 1
ATOM 764 C CA . LYS A 1 99 ? 9.615 8.114 -8.638 1.00 93.31 99 LYS A CA 1
ATOM 765 C C . LYS A 1 99 ? 8.207 7.650 -8.244 1.00 93.31 99 LYS A C 1
ATOM 767 O O . LYS A 1 99 ? 7.723 8.002 -7.169 1.00 93.31 99 LYS A O 1
ATOM 772 N N . ARG A 1 100 ? 7.537 6.885 -9.110 1.00 92.38 100 ARG A N 1
ATOM 773 C CA . ARG A 1 100 ? 6.181 6.363 -8.866 1.00 92.38 100 ARG A CA 1
ATOM 774 C C . ARG A 1 100 ? 6.184 5.256 -7.806 1.00 92.38 100 ARG A C 1
ATOM 776 O O . ARG A 1 100 ? 5.321 5.272 -6.933 1.00 92.38 100 ARG A O 1
ATOM 783 N N . ALA A 1 101 ? 7.174 4.365 -7.829 1.00 93.19 101 ALA A N 1
ATOM 784 C CA . ALA A 1 101 ? 7.375 3.328 -6.820 1.00 93.19 101 ALA A CA 1
ATOM 785 C C . ALA A 1 101 ? 7.568 3.935 -5.422 1.00 93.19 101 ALA A C 1
ATOM 787 O O . ALA A 1 101 ? 6.878 3.541 -4.484 1.00 93.19 101 ALA A O 1
ATOM 788 N N . HIS A 1 102 ? 8.399 4.972 -5.282 1.00 95.38 102 HIS A N 1
ATOM 789 C CA . HIS A 1 102 ? 8.577 5.672 -4.006 1.00 95.38 102 HIS A CA 1
ATOM 790 C C . HIS A 1 102 ? 7.313 6.387 -3.515 1.00 95.38 102 HIS A C 1
ATOM 792 O O . HIS A 1 102 ? 7.030 6.386 -2.312 1.00 95.38 102 HIS A O 1
ATOM 798 N N . ALA A 1 103 ? 6.524 6.978 -4.418 1.00 95.50 103 ALA A N 1
ATOM 799 C CA . ALA A 1 103 ? 5.229 7.551 -4.049 1.00 95.50 103 ALA A CA 1
ATOM 800 C C . ALA A 1 103 ? 4.290 6.465 -3.493 1.00 95.50 103 ALA A C 1
ATOM 802 O O . ALA A 1 103 ? 3.682 6.653 -2.439 1.00 95.50 103 ALA A O 1
ATOM 803 N N . LE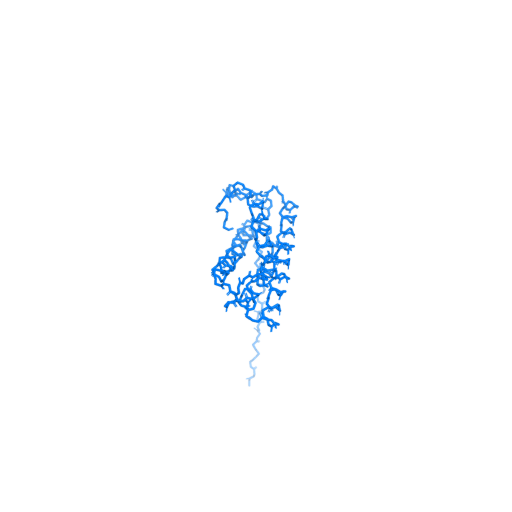U A 1 104 ? 4.250 5.294 -4.136 1.00 95.38 104 LEU A N 1
ATOM 804 C CA . LEU A 1 104 ? 3.462 4.150 -3.681 1.00 95.38 104 LEU A CA 1
ATOM 805 C C . LEU A 1 104 ? 3.949 3.599 -2.329 1.00 95.38 104 LEU A C 1
ATOM 807 O O . LEU A 1 104 ? 3.145 3.342 -1.434 1.00 95.38 104 LEU A O 1
ATOM 811 N N . GLN A 1 105 ? 5.261 3.474 -2.132 1.00 96.75 105 GLN A N 1
ATOM 812 C CA . GLN A 1 105 ? 5.861 3.095 -0.845 1.00 96.75 105 GLN A CA 1
ATOM 813 C C . GLN A 1 105 ? 5.511 4.084 0.273 1.00 96.75 105 GLN A C 1
ATOM 815 O O . GLN A 1 105 ? 5.287 3.687 1.413 1.00 96.75 105 GLN A O 1
ATOM 820 N N . THR A 1 106 ? 5.457 5.377 -0.039 1.00 97.75 106 THR A N 1
ATOM 821 C CA . THR A 1 106 ? 5.075 6.408 0.934 1.00 97.75 106 THR A CA 1
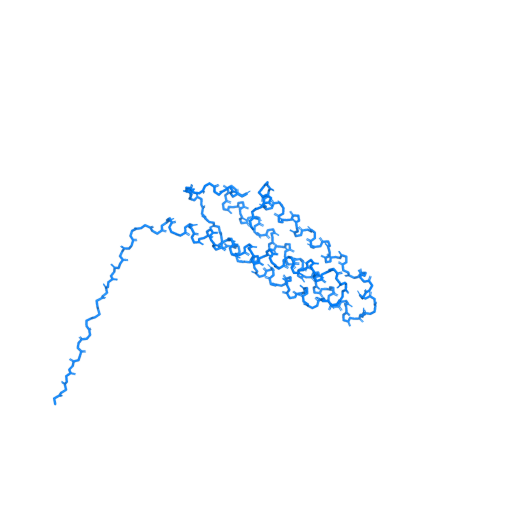ATOM 822 C C . THR A 1 106 ? 3.601 6.273 1.315 1.00 97.75 106 THR A C 1
ATOM 824 O O . THR A 1 106 ? 3.288 6.193 2.502 1.00 97.75 106 THR A O 1
ATOM 827 N N . ALA A 1 107 ? 2.709 6.153 0.326 1.00 97.94 107 ALA A N 1
ATOM 828 C CA . ALA A 1 107 ? 1.272 5.998 0.559 1.00 97.94 107 ALA A CA 1
ATOM 829 C C . ALA A 1 107 ? 0.937 4.711 1.337 1.00 97.94 107 ALA A C 1
ATOM 831 O O . ALA A 1 107 ? 0.097 4.715 2.233 1.00 97.94 107 ALA A O 1
ATOM 832 N N . THR A 1 108 ? 1.622 3.601 1.049 1.00 98.31 108 THR A N 1
ATOM 833 C CA . THR A 1 108 ? 1.421 2.338 1.783 1.00 98.31 108 THR A CA 1
ATOM 834 C C . THR A 1 108 ? 1.909 2.404 3.229 1.00 98.31 108 THR A C 1
ATOM 836 O O . THR A 1 108 ? 1.247 1.860 4.114 1.00 98.31 108 THR A O 1
ATOM 839 N N . LYS A 1 109 ? 3.016 3.108 3.507 1.00 98.12 109 LYS A N 1
ATOM 840 C CA . LYS A 1 109 ? 3.472 3.373 4.883 1.00 98.12 109 LYS A CA 1
ATOM 841 C C . LYS A 1 109 ? 2.474 4.237 5.653 1.00 98.12 109 LYS A C 1
ATOM 843 O O . LYS A 1 109 ? 2.139 3.898 6.783 1.00 98.12 109 LYS A O 1
ATOM 848 N N . GLU A 1 110 ? 1.961 5.303 5.039 1.00 98.00 110 GLU A N 1
ATOM 849 C CA . GLU A 1 110 ? 0.908 6.144 5.627 1.00 98.00 110 GLU A CA 1
ATOM 850 C C . GLU A 1 110 ? -0.353 5.323 5.950 1.00 98.00 110 GLU A C 1
ATOM 852 O O . GLU A 1 110 ? -0.898 5.402 7.057 1.00 98.00 110 GLU A O 1
ATOM 857 N N . LEU A 1 111 ? -0.784 4.473 5.013 1.00 98.31 111 LEU A N 1
ATOM 858 C CA . LEU A 1 111 ? -1.912 3.569 5.213 1.00 98.31 111 LEU A CA 1
ATOM 859 C C . LEU A 1 111 ? -1.672 2.606 6.386 1.00 98.31 111 LEU A C 1
ATOM 861 O O . LEU A 1 111 ? -2.558 2.416 7.217 1.00 98.31 111 LEU A O 1
ATOM 865 N N . ALA A 1 112 ? -0.474 2.030 6.495 1.00 98.25 112 ALA A N 1
ATOM 866 C CA . ALA A 1 112 ? -0.110 1.160 7.611 1.00 98.25 112 ALA A CA 1
ATOM 867 C C . ALA A 1 112 ? -0.114 1.901 8.959 1.00 98.25 112 ALA A C 1
ATOM 869 O O . ALA A 1 112 ? -0.655 1.393 9.943 1.00 98.25 112 ALA A O 1
ATOM 870 N N . THR A 1 113 ? 0.420 3.126 9.011 1.00 97.81 113 THR A N 1
ATOM 871 C CA . THR A 1 113 ? 0.401 3.963 10.221 1.00 97.81 113 THR A CA 1
ATOM 872 C C . THR A 1 113 ? -1.023 4.294 10.664 1.00 97.81 113 THR A C 1
ATOM 874 O O . THR A 1 113 ? -1.358 4.141 11.839 1.00 97.81 113 THR A O 1
ATOM 877 N N . THR A 1 114 ? -1.887 4.712 9.737 1.00 97.00 114 THR A N 1
ATOM 878 C CA . THR A 1 114 ? -3.284 5.048 10.057 1.00 97.00 114 THR A CA 1
ATOM 879 C C . THR A 1 114 ? -4.112 3.815 10.425 1.00 97.00 114 THR A C 1
ATOM 881 O O . THR A 1 114 ? -4.971 3.904 11.303 1.00 97.00 114 THR A O 1
ATOM 884 N N . ALA A 1 115 ? -3.826 2.648 9.838 1.00 96.62 115 ALA A N 1
ATOM 885 C CA . ALA A 1 115 ? -4.433 1.380 10.240 1.00 96.62 115 ALA A CA 1
ATOM 886 C C . ALA A 1 115 ? -4.053 0.995 11.676 1.00 96.62 115 ALA A C 1
ATOM 888 O O . ALA A 1 115 ? -4.919 0.589 12.453 1.00 96.62 115 ALA A O 1
ATOM 889 N N . GLN A 1 116 ? -2.779 1.156 12.049 1.00 96.88 116 GLN A N 1
ATOM 890 C CA . GLN A 1 116 ? -2.318 0.885 13.411 1.00 96.88 116 GLN A CA 1
ATOM 891 C C . GLN A 1 116 ? -2.990 1.821 14.422 1.00 96.88 116 GLN A C 1
ATOM 893 O O . GLN A 1 116 ? -3.529 1.351 15.421 1.00 96.88 116 GLN A O 1
ATOM 898 N N . ALA A 1 117 ? -3.049 3.123 14.123 1.00 94.06 117 ALA A N 1
ATOM 899 C CA . ALA A 1 117 ? -3.747 4.094 14.966 1.00 94.06 117 ALA A CA 1
ATOM 900 C C . ALA A 1 117 ? -5.236 3.742 15.142 1.00 94.06 117 ALA A C 1
ATOM 902 O O . ALA A 1 117 ? -5.772 3.833 16.247 1.00 94.06 117 ALA A O 1
ATOM 903 N N . TRP A 1 118 ? -5.895 3.277 14.076 1.00 92.50 118 TRP A N 1
ATOM 904 C CA . TRP A 1 118 ? -7.279 2.809 14.146 1.00 92.50 118 TRP A CA 1
ATOM 905 C C . TRP A 1 118 ? -7.441 1.568 15.040 1.00 92.50 118 TRP A C 1
ATOM 907 O O . TRP A 1 118 ? -8.392 1.500 15.824 1.00 92.50 118 TRP A O 1
ATOM 917 N N . LEU A 1 119 ? -6.524 0.596 14.962 1.00 93.69 119 LEU A N 1
ATOM 918 C CA . LEU A 1 119 ? -6.521 -0.576 15.844 1.00 93.69 119 LEU A CA 1
ATOM 919 C C . LEU A 1 119 ? -6.302 -0.185 17.312 1.00 93.69 119 LEU A C 1
ATOM 921 O O . LEU A 1 119 ? -6.958 -0.737 18.197 1.00 93.69 119 LEU A O 1
ATOM 925 N N . ASP A 1 120 ? -5.400 0.755 17.578 1.00 93.19 120 ASP A N 1
ATOM 926 C CA . ASP A 1 120 ? -5.099 1.202 18.938 1.00 93.19 120 ASP A CA 1
ATOM 927 C C . ASP A 1 120 ? -6.285 1.955 19.558 1.00 93.19 120 ASP A C 1
ATOM 929 O O . ASP A 1 120 ? -6.645 1.673 20.702 1.00 93.19 120 ASP A O 1
ATOM 933 N N . ALA A 1 121 ? -6.975 2.804 18.785 1.00 89.56 121 ALA A N 1
ATOM 934 C CA . ALA A 1 121 ? -8.244 3.412 19.199 1.00 89.56 121 ALA A CA 1
ATOM 935 C C . ALA A 1 121 ? -9.311 2.344 19.510 1.00 89.56 121 ALA A C 1
ATOM 937 O O . ALA A 1 121 ? -9.965 2.394 20.552 1.00 89.56 121 ALA A O 1
ATOM 938 N N . HIS A 1 122 ? -9.410 1.306 18.668 1.00 88.56 122 HIS A N 1
ATOM 939 C CA . HIS A 1 122 ? -10.299 0.160 18.889 1.00 88.56 122 HIS A CA 1
ATOM 940 C C . HIS A 1 122 ? -10.049 -0.566 20.213 1.00 88.56 122 HIS A C 1
ATOM 942 O O . HIS A 1 122 ? -10.991 -1.057 20.833 1.00 88.56 122 HIS A O 1
ATOM 948 N N . LYS A 1 123 ? -8.783 -0.679 20.629 1.00 91.31 123 LYS A N 1
ATOM 949 C CA . LYS A 1 123 ? -8.406 -1.326 21.892 1.00 91.31 123 LYS A CA 1
ATOM 950 C C . LYS A 1 123 ? -8.726 -0.456 23.107 1.00 91.31 123 LYS A C 1
ATOM 952 O O . LYS A 1 123 ? -8.988 -1.009 24.171 1.00 91.31 123 LYS A O 1
ATOM 957 N N . GLN A 1 124 ? -8.690 0.867 22.959 1.00 91.94 124 GLN A N 1
ATOM 958 C CA . GLN A 1 124 ? -8.976 1.813 24.040 1.00 91.94 124 GLN A CA 1
ATOM 959 C C . GLN A 1 124 ? -10.481 1.957 24.304 1.00 91.94 124 GLN A C 1
ATOM 961 O O . GLN A 1 124 ? -10.884 1.948 25.465 1.00 91.94 124 GLN A O 1
ATOM 966 N N . ASP A 1 125 ? -11.306 2.035 23.254 1.00 90.00 125 ASP A N 1
ATOM 967 C CA . ASP A 1 125 ? -12.769 2.119 23.368 1.00 90.00 125 ASP A CA 1
ATOM 968 C C . ASP A 1 125 ? -13.478 1.263 22.293 1.00 90.00 125 ASP A C 1
ATOM 970 O O . ASP A 1 125 ? -13.856 1.753 21.222 1.00 90.00 125 ASP A O 1
ATOM 974 N N . PRO A 1 126 ? -13.699 -0.038 22.566 1.00 84.31 126 PRO A N 1
ATOM 975 C CA . PRO A 1 126 ? -14.324 -0.945 21.605 1.00 84.31 126 PRO A CA 1
ATOM 976 C C . PRO A 1 126 ? -15.762 -0.566 21.217 1.00 84.31 126 PRO A C 1
ATOM 978 O O . PRO A 1 126 ? -16.196 -0.877 20.107 1.00 84.31 126 PRO A O 1
ATOM 981 N N . GLU A 1 127 ? -16.523 0.076 22.110 1.00 83.81 127 GLU A N 1
ATOM 982 C CA . GLU A 1 127 ? -17.922 0.449 21.851 1.00 83.81 127 GLU A CA 1
ATOM 983 C C . GLU A 1 127 ? -18.014 1.691 20.956 1.00 83.81 127 GLU A C 1
ATOM 985 O O . GLU A 1 127 ? -18.846 1.752 20.044 1.00 83.81 127 GLU A O 1
ATOM 990 N N . HIS A 1 128 ? -17.135 2.679 21.153 1.00 79.94 128 HIS A N 1
ATOM 991 C CA . HIS A 1 128 ? -17.025 3.813 20.238 1.00 79.94 128 HIS A CA 1
ATOM 992 C C . HIS A 1 128 ? -16.541 3.375 18.855 1.00 79.94 128 HIS A C 1
ATOM 994 O O . HIS A 1 128 ? -17.153 3.721 17.839 1.00 79.94 128 HIS A O 1
ATOM 1000 N N . ALA A 1 129 ? -15.523 2.525 18.813 1.00 73.69 129 ALA A N 1
ATOM 1001 C CA . ALA A 1 129 ? -14.875 2.149 17.573 1.00 73.69 129 ALA A CA 1
ATOM 1002 C C . ALA A 1 129 ? -15.748 1.237 16.678 1.00 73.69 129 ALA A C 1
ATOM 1004 O O . ALA A 1 129 ? -15.700 1.339 15.445 1.00 73.69 129 ALA A O 1
ATOM 1005 N N . ARG A 1 130 ? -16.659 0.442 17.270 1.00 74.00 130 ARG A N 1
ATOM 1006 C CA . ARG A 1 130 ? -17.721 -0.298 16.547 1.00 74.00 130 ARG A CA 1
ATOM 1007 C C . ARG A 1 130 ? -18.663 0.604 15.748 1.00 74.00 130 ARG A C 1
ATOM 1009 O O . ARG A 1 130 ? -19.211 0.158 14.742 1.00 74.00 130 ARG A O 1
ATOM 1016 N N . ARG A 1 131 ? -18.841 1.865 16.160 1.00 77.56 131 ARG A N 1
ATOM 1017 C CA . ARG A 1 131 ? -19.658 2.857 15.434 1.00 77.56 131 ARG A CA 1
ATOM 1018 C C . ARG A 1 131 ? -18.925 3.475 14.239 1.00 77.56 131 ARG A C 1
ATOM 1020 O O . ARG A 1 131 ? -19.539 4.180 13.447 1.00 77.56 131 ARG A O 1
ATOM 1027 N N . GLY A 1 132 ? -17.636 3.168 14.064 1.00 69.19 132 GLY A N 1
ATOM 1028 C CA . GLY A 1 132 ? -16.869 3.511 12.867 1.00 69.19 132 GLY A CA 1
ATOM 1029 C C . GLY A 1 132 ? -16.362 4.953 12.802 1.00 69.19 132 GLY A C 1
ATOM 1030 O O . GLY A 1 132 ? -15.911 5.366 11.737 1.00 69.19 132 GLY A O 1
ATOM 1031 N N . HIS A 1 133 ? -16.404 5.709 13.901 1.00 70.56 133 HIS A N 1
ATOM 1032 C CA . HIS A 1 133 ? -15.961 7.109 13.930 1.00 70.56 133 HIS A CA 1
ATOM 1033 C C . HIS A 1 133 ? -14.431 7.269 13.826 1.00 70.56 133 HIS A C 1
ATOM 1035 O O . HIS A 1 133 ? -13.958 8.244 13.244 1.00 70.56 133 HIS A O 1
ATOM 1041 N N . ASP A 1 134 ? -13.660 6.268 14.259 1.00 80.88 134 ASP A N 1
ATOM 1042 C CA . ASP A 1 134 ? -12.195 6.378 14.380 1.00 80.88 134 ASP A CA 1
ATOM 1043 C C . ASP A 1 134 ? -11.414 5.991 13.116 1.00 80.88 134 ASP A C 1
ATOM 1045 O O . ASP A 1 134 ? -10.185 5.999 13.114 1.00 80.88 134 ASP A O 1
ATOM 1049 N N . ARG A 1 135 ? -12.097 5.629 12.021 1.00 89.81 135 ARG A N 1
ATOM 1050 C CA . ARG A 1 135 ? -11.429 5.150 10.793 1.00 89.81 135 ARG A CA 1
ATOM 1051 C C . ARG A 1 135 ? -11.275 6.199 9.697 1.00 89.81 135 ARG A C 1
ATOM 1053 O O . ARG A 1 135 ? -10.806 5.864 8.615 1.00 89.81 135 ARG A O 1
ATOM 1060 N N . THR A 1 136 ? -11.684 7.444 9.929 1.00 92.25 136 THR A N 1
ATOM 1061 C CA . THR A 1 136 ? -11.683 8.496 8.895 1.00 92.25 136 THR A CA 1
ATOM 1062 C C . THR A 1 136 ? -10.293 8.715 8.297 1.00 92.25 136 THR A C 1
ATOM 1064 O O . THR A 1 136 ? -10.155 8.722 7.077 1.00 92.25 136 THR A O 1
ATOM 1067 N N . ALA A 1 137 ? -9.257 8.805 9.138 1.00 93.81 137 ALA A N 1
ATOM 1068 C CA . ALA A 1 137 ? -7.873 8.954 8.681 1.00 93.81 137 ALA A CA 1
ATOM 1069 C C . ALA A 1 137 ? -7.407 7.749 7.849 1.00 93.81 137 ALA A C 1
ATOM 1071 O O . ALA A 1 137 ? -6.801 7.918 6.796 1.00 93.81 137 ALA A O 1
ATOM 1072 N N . PHE A 1 138 ? -7.756 6.535 8.281 1.00 96.00 138 PHE A N 1
ATOM 1073 C CA . PHE A 1 138 ? -7.453 5.314 7.542 1.00 96.00 138 PHE A CA 1
ATOM 1074 C C . PHE A 1 138 ? -8.156 5.273 6.172 1.00 96.00 138 PHE A C 1
ATOM 1076 O O . PHE A 1 138 ? -7.526 4.962 5.166 1.00 96.00 138 PHE A O 1
ATOM 1083 N N . MET A 1 139 ? -9.444 5.627 6.102 1.00 95.81 139 MET A N 1
ATOM 1084 C CA . MET A 1 139 ? -10.181 5.654 4.831 1.00 95.81 139 MET A CA 1
ATOM 1085 C C . MET A 1 139 ? -9.636 6.723 3.875 1.00 95.81 139 MET A C 1
ATOM 1087 O O . MET A 1 139 ? -9.579 6.481 2.672 1.00 95.81 139 MET A O 1
ATOM 1091 N N . ALA A 1 140 ? -9.203 7.874 4.399 1.00 96.38 140 ALA A N 1
ATOM 1092 C CA . ALA A 1 140 ? -8.535 8.904 3.608 1.00 96.38 140 ALA A CA 1
ATOM 1093 C C . ALA A 1 140 ? -7.188 8.408 3.054 1.00 96.38 140 ALA A C 1
ATOM 1095 O O . ALA A 1 140 ? -6.929 8.567 1.864 1.00 96.38 140 ALA A O 1
ATOM 1096 N N . ALA A 1 141 ? -6.375 7.734 3.875 1.00 97.75 141 ALA A N 1
ATOM 1097 C CA . ALA A 1 141 ? -5.120 7.129 3.427 1.00 97.75 141 ALA A CA 1
ATOM 1098 C C . ALA A 1 141 ? -5.346 6.021 2.381 1.00 97.75 141 ALA A C 1
ATOM 1100 O O . ALA A 1 141 ? -4.576 5.897 1.429 1.00 97.75 141 ALA A O 1
ATOM 1101 N N . LEU A 1 142 ? -6.423 5.235 2.511 1.00 97.31 142 LEU A N 1
ATOM 1102 C CA . LEU A 1 142 ? -6.782 4.211 1.526 1.00 97.31 142 LEU A CA 1
ATOM 1103 C C . LEU A 1 142 ? -7.168 4.839 0.182 1.00 97.31 142 LEU A C 1
ATOM 1105 O O . LEU A 1 142 ? -6.781 4.324 -0.866 1.00 97.31 142 LEU A O 1
ATOM 1109 N N . GLU A 1 143 ? -7.901 5.953 0.190 1.00 96.69 143 GLU A N 1
ATOM 1110 C CA . GLU A 1 143 ? -8.225 6.667 -1.047 1.00 96.69 143 GLU A CA 1
ATOM 1111 C C . GLU A 1 143 ? -6.984 7.322 -1.666 1.00 96.69 143 GLU A C 1
ATOM 1113 O O . GLU A 1 143 ? -6.761 7.175 -2.867 1.00 96.69 143 GLU A O 1
ATOM 1118 N N . HIS A 1 144 ? -6.116 7.936 -0.856 1.00 97.00 144 HIS A N 1
ATOM 1119 C CA . HIS A 1 144 ? -4.836 8.484 -1.314 1.00 97.00 144 HIS A CA 1
ATOM 1120 C C . HIS A 1 144 ? -3.950 7.409 -1.972 1.00 97.00 144 HIS A C 1
ATOM 1122 O O . HIS A 1 144 ? -3.361 7.627 -3.037 1.00 97.00 144 HIS A O 1
ATOM 1128 N N . LEU A 1 145 ? -3.905 6.202 -1.398 1.00 96.75 145 LEU A N 1
ATOM 1129 C CA . LEU A 1 145 ? -3.235 5.062 -2.015 1.00 96.75 145 LEU A CA 1
ATOM 1130 C C . LEU A 1 145 ? -3.843 4.721 -3.386 1.00 96.75 145 LEU A C 1
ATOM 1132 O O . LEU A 1 145 ? -3.106 4.556 -4.358 1.00 96.75 145 LEU A O 1
ATOM 1136 N N . LYS A 1 146 ? -5.174 4.643 -3.494 1.00 94.56 146 LYS A N 1
ATOM 1137 C CA . LYS A 1 146 ? -5.855 4.349 -4.766 1.00 94.56 146 LYS A CA 1
ATOM 1138 C C . LYS A 1 146 ? -5.598 5.420 -5.820 1.00 94.56 146 LYS A C 1
ATOM 1140 O O . LYS A 1 146 ? -5.402 5.094 -6.990 1.00 94.56 146 LYS A O 1
ATOM 1145 N N . GLU A 1 147 ? -5.578 6.690 -5.428 1.00 93.94 147 GLU A N 1
ATOM 1146 C CA . GLU A 1 147 ? -5.179 7.800 -6.295 1.00 93.94 147 GLU A CA 1
ATOM 1147 C C . GLU A 1 147 ? -3.742 7.635 -6.785 1.00 93.94 147 GLU A C 1
ATOM 1149 O O . GLU A 1 147 ? -3.483 7.798 -7.978 1.00 93.94 147 GLU A O 1
ATOM 1154 N N . THR A 1 148 ? -2.834 7.218 -5.902 1.00 93.88 148 THR A N 1
ATOM 1155 C CA . THR A 1 148 ? -1.435 6.926 -6.239 1.00 93.88 148 THR A CA 1
ATOM 1156 C C . THR A 1 148 ? -1.327 5.773 -7.240 1.00 93.88 148 THR A C 1
ATOM 1158 O O . THR A 1 148 ? -0.608 5.893 -8.235 1.00 93.88 148 THR A O 1
ATOM 1161 N N . CYS A 1 149 ? -2.095 4.692 -7.056 1.00 92.19 149 CYS A N 1
ATOM 1162 C CA . CYS A 1 149 ? -2.184 3.588 -8.018 1.00 92.19 149 CYS A CA 1
ATOM 1163 C C . CYS A 1 149 ? -2.707 4.066 -9.381 1.00 92.19 149 CYS A C 1
ATOM 1165 O O . CYS A 1 149 ? -2.092 3.792 -10.412 1.00 92.19 149 CYS A O 1
ATOM 1167 N N . ARG A 1 150 ? -3.802 4.841 -9.405 1.00 89.94 150 ARG A N 1
ATOM 1168 C CA . ARG A 1 150 ? -4.366 5.409 -10.645 1.00 89.94 150 ARG A CA 1
ATOM 1169 C C . ARG A 1 150 ? -3.371 6.322 -11.353 1.00 89.94 150 ARG A C 1
ATOM 1171 O O . ARG A 1 150 ? -3.231 6.243 -12.571 1.00 89.94 150 ARG A O 1
ATOM 1178 N N . ALA A 1 151 ? -2.660 7.160 -10.603 1.00 87.50 151 ALA A N 1
ATOM 1179 C CA . ALA A 1 151 ? -1.616 8.008 -11.150 1.00 87.50 151 ALA A CA 1
ATOM 1180 C C . ALA A 1 151 ? -0.493 7.158 -11.754 1.00 87.50 151 ALA A C 1
ATOM 1182 O O . ALA A 1 151 ? -0.082 7.444 -12.878 1.00 87.50 151 ALA A O 1
ATOM 1183 N N . CYS A 1 152 ? -0.043 6.108 -11.052 1.00 85.19 152 CYS A N 1
ATOM 1184 C CA . CYS A 1 152 ? 0.983 5.165 -11.505 1.00 85.19 152 CYS A CA 1
ATOM 1185 C C . CYS A 1 152 ? 0.599 4.467 -12.816 1.00 85.19 152 CYS A C 1
ATOM 1187 O O . CYS A 1 152 ? 1.398 4.465 -13.747 1.00 85.19 152 CYS A O 1
ATOM 1189 N N . HIS A 1 153 ? -0.627 3.946 -12.915 1.00 82.62 153 HIS A N 1
ATOM 1190 C CA . HIS A 1 153 ? -1.101 3.190 -14.082 1.00 82.62 153 HIS A CA 1
ATOM 1191 C C . HIS A 1 153 ? -1.549 4.093 -15.246 1.00 82.62 153 HIS A C 1
ATOM 1193 O O . HIS A 1 153 ? -1.645 3.649 -16.392 1.00 82.62 153 HIS A O 1
ATOM 1199 N N . GLY A 1 154 ? -1.810 5.379 -14.994 1.00 76.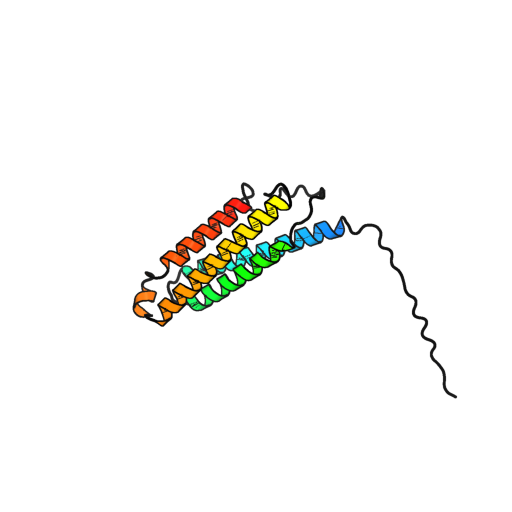56 154 GLY A N 1
ATOM 1200 C CA . GLY A 1 154 ? -2.223 6.333 -16.019 1.00 76.56 154 GLY A CA 1
ATOM 1201 C C . GLY A 1 154 ? -3.468 5.863 -16.783 1.00 76.56 154 GLY A C 1
ATOM 1202 O O . GLY A 1 154 ? -4.511 5.587 -16.195 1.00 76.56 154 GLY A O 1
ATOM 1203 N N . SER A 1 155 ? -3.368 5.778 -18.115 1.00 62.19 155 SER A N 1
ATOM 1204 C CA . SER A 1 155 ? -4.462 5.294 -18.979 1.00 62.19 155 SER A CA 1
ATOM 1205 C C . SER A 1 155 ? -4.564 3.765 -19.068 1.00 62.19 155 SER A C 1
ATOM 1207 O O . SER A 1 155 ? -5.564 3.253 -19.577 1.00 62.19 155 SER A O 1
ATOM 1209 N N . ALA A 1 156 ? -3.583 3.026 -18.541 1.00 62.28 156 ALA A N 1
ATOM 1210 C CA . ALA A 1 156 ? -3.593 1.569 -18.497 1.00 62.28 156 ALA A CA 1
ATOM 1211 C C . ALA A 1 156 ? -4.505 1.083 -17.357 1.00 62.28 156 ALA A C 1
ATOM 1213 O O . ALA A 1 156 ? -4.058 0.514 -16.367 1.00 62.28 156 ALA A O 1
ATOM 1214 N N . ARG A 1 157 ? -5.819 1.316 -17.501 1.00 52.06 157 ARG A N 1
ATOM 1215 C CA . ARG A 1 157 ? -6.867 0.977 -16.514 1.00 52.06 157 ARG A CA 1
ATOM 1216 C C . ARG A 1 157 ? -6.889 -0.497 -16.086 1.00 52.06 157 ARG A C 1
ATOM 1218 O O . ARG A 1 157 ? -7.558 -0.813 -15.106 1.00 52.06 157 ARG A O 1
ATOM 1225 N N . HIS A 1 158 ? -6.210 -1.378 -16.821 1.00 55.28 158 HIS A N 1
ATOM 1226 C CA . HIS A 1 158 ? -6.134 -2.823 -16.585 1.00 55.28 158 HIS A CA 1
ATOM 1227 C C . HIS A 1 158 ? -4.687 -3.329 -16.575 1.00 55.28 158 HIS A C 1
ATOM 1229 O O . HIS A 1 158 ? -4.437 -4.482 -16.920 1.00 55.28 158 HIS A O 1
ATOM 1235 N N . TRP A 1 159 ? -3.725 -2.461 -16.245 1.00 52.53 159 TRP A N 1
ATOM 1236 C CA . TRP A 1 159 ? -2.414 -2.959 -15.849 1.00 52.53 159 TRP A CA 1
ATOM 1237 C C . TRP A 1 159 ? -2.602 -3.777 -14.560 1.00 52.53 159 TRP A C 1
ATOM 1239 O O . TRP A 1 159 ? -3.249 -3.234 -13.657 1.00 52.53 159 TRP A O 1
ATOM 1249 N N . PRO A 1 160 ? -2.161 -5.053 -14.520 1.00 48.12 160 PRO A N 1
ATOM 1250 C CA . PRO A 1 160 ? -2.309 -5.894 -13.333 1.00 48.12 160 PRO A CA 1
ATOM 1251 C C . PRO A 1 160 ? -1.724 -5.210 -12.093 1.00 48.12 160 PRO A C 1
ATOM 1253 O O . PRO A 1 160 ? -0.699 -4.499 -12.241 1.00 48.12 160 PRO A O 1
#

Solvent-accessible surface area (backbone atoms only — not comparable to full-atom values): 9004 Å² total; per-residue (Å²): 139,86,83,83,82,84,80,80,81,78,81,78,80,77,83,76,90,69,58,78,66,56,52,39,53,53,28,45,50,48,36,45,52,51,31,47,56,41,50,54,34,50,54,50,41,55,63,42,61,73,43,53,60,80,37,38,68,57,41,29,52,36,30,47,50,38,2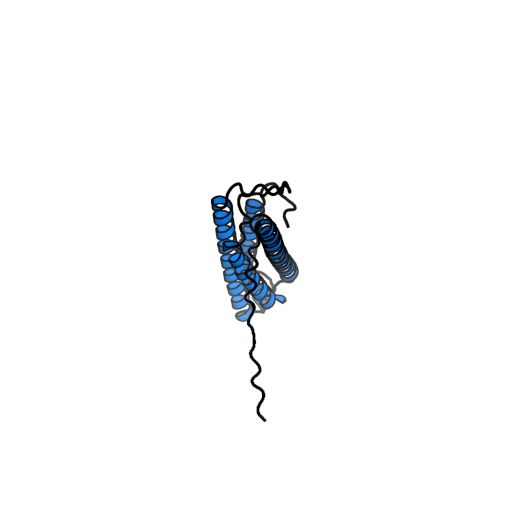7,55,49,37,60,56,46,86,78,31,73,42,66,93,66,83,52,92,63,82,72,79,62,64,52,93,45,68,70,52,41,52,55,44,41,52,52,44,33,50,35,28,45,49,27,25,52,33,29,46,53,33,39,52,49,33,73,75,40,53,76,61,27,52,73,45,73,66,42,56,65,27,54,50,31,51,50,52,35,52,52,46,50,48,61,51,34,52,88,45,86,78,63,102

pLDDT: mean 81.04, std 17.97, range [42.28, 98.44]

Nearest PDB structures (foldseek):
  2b0h-assembly1_A  TM=4.666E-01  e=4.954E-02  Mus musculus
  8dt0-assembly1_A  TM=6.213E-01  e=3.159E-01  synthetic construct
  8dt0-assembly2_B  TM=6.189E-01  e=9.040E-01  synthetic construct
  8pw5-assembly1_c  TM=4.876E-01  e=8.604E+00  Mus musculus

Radius of gyration: 22.94 Å; Cα contacts (8 Å, |Δi|>4): 138; chains: 1; bounding box: 64×62×53 Å

Mean predicted aligned error: 9.53 Å